Protein AF-A0A528MYI1-F1 (afdb_monomer)

Structure (mmCIF, N/CA/C/O backbone):
data_AF-A0A528MYI1-F1
#
_entry.id   AF-A0A528MYI1-F1
#
loop_
_atom_site.group_PDB
_atom_site.id
_atom_site.type_symbol
_atom_site.label_atom_id
_atom_site.label_alt_id
_atom_site.label_comp_id
_atom_site.label_asym_id
_atom_site.label_entity_id
_atom_site.label_seq_id
_atom_site.pdbx_PDB_ins_code
_atom_site.Cartn_x
_atom_site.Cartn_y
_atom_site.Cartn_z
_atom_site.occupancy
_atom_site.B_iso_or_equiv
_atom_site.auth_seq_id
_atom_site.auth_comp_id
_atom_site.auth_asym_id
_atom_site.auth_atom_id
_atom_site.pdbx_PDB_model_num
ATOM 1 N N . LEU A 1 1 ? 2.441 -8.198 3.826 1.00 89.25 1 LEU A N 1
ATOM 2 C CA . LEU A 1 1 ? 1.844 -7.907 5.149 1.00 89.25 1 LEU A CA 1
ATOM 3 C C . LEU A 1 1 ? 0.327 -7.879 4.975 1.00 89.25 1 LEU A C 1
ATOM 5 O O . LEU A 1 1 ? -0.116 -7.163 4.082 1.00 89.25 1 LEU A O 1
ATOM 9 N N . PRO A 1 2 ? -0.452 -8.695 5.703 1.00 96.69 2 PRO A N 1
ATOM 10 C CA . PRO A 1 2 ? -1.905 -8.756 5.533 1.00 96.69 2 PRO A CA 1
ATOM 11 C C . PRO A 1 2 ? -2.619 -7.603 6.260 1.00 96.69 2 PRO A C 1
ATOM 13 O O . PRO A 1 2 ? -2.373 -7.368 7.437 1.00 96.69 2 PRO A O 1
ATOM 16 N N . LEU A 1 3 ? -3.534 -6.913 5.572 1.00 98.31 3 LEU A N 1
ATOM 17 C CA . LEU A 1 3 ? -4.428 -5.901 6.157 1.00 98.31 3 LEU A CA 1
ATOM 18 C C . LEU A 1 3 ? -5.715 -6.563 6.672 1.00 98.31 3 LEU A C 1
ATOM 20 O O . LEU A 1 3 ? -6.778 -6.436 6.062 1.00 98.31 3 LEU A O 1
ATOM 24 N N . VAL A 1 4 ? -5.604 -7.319 7.763 1.00 98.62 4 VAL A N 1
ATOM 25 C CA . VAL A 1 4 ? -6.708 -8.113 8.322 1.00 98.62 4 VAL A CA 1
ATOM 26 C C . VAL A 1 4 ? -6.938 -7.740 9.782 1.00 98.62 4 VAL A C 1
ATOM 28 O O . VAL A 1 4 ? -6.024 -7.826 10.599 1.00 98.62 4 VAL A O 1
ATOM 31 N N . HIS A 1 5 ? -8.166 -7.343 10.110 1.00 98.62 5 HIS A N 1
ATOM 32 C CA . HIS A 1 5 ? -8.581 -7.054 11.477 1.00 98.62 5 HIS A CA 1
ATOM 33 C C . HIS A 1 5 ? -8.401 -8.286 12.379 1.00 98.62 5 HIS A C 1
ATOM 35 O O . HIS A 1 5 ? -8.723 -9.410 11.992 1.00 98.62 5 HIS A O 1
ATOM 41 N N . GLY A 1 6 ? -7.892 -8.066 13.590 1.00 98.12 6 GLY A N 1
ATOM 42 C CA . GLY A 1 6 ? -7.537 -9.112 14.548 1.00 98.12 6 GLY A CA 1
ATOM 43 C C . GLY A 1 6 ? -6.147 -9.722 14.332 1.00 98.12 6 GLY A C 1
ATOM 44 O O . GLY A 1 6 ? -5.770 -10.620 15.081 1.00 98.12 6 GLY A O 1
ATOM 45 N N . GLN A 1 7 ? -5.378 -9.269 13.333 1.00 97.94 7 GLN A N 1
ATOM 46 C CA . GLN A 1 7 ? -4.014 -9.749 13.086 1.00 97.94 7 GLN A CA 1
ATOM 47 C C . GLN A 1 7 ? -2.969 -8.671 13.373 1.00 97.94 7 GLN A C 1
ATOM 49 O O . GLN A 1 7 ? -3.084 -7.527 12.931 1.00 97.94 7 GLN A O 1
ATOM 54 N N . GLY A 1 8 ? -1.897 -9.065 14.066 1.00 96.62 8 GLY A N 1
ATOM 55 C CA . GLY A 1 8 ? -0.801 -8.162 14.410 1.00 96.62 8 GLY A CA 1
ATOM 56 C C . GLY A 1 8 ? -1.317 -6.905 15.127 1.00 96.62 8 GLY A C 1
ATOM 57 O O . GLY A 1 8 ? -2.091 -7.037 16.072 1.00 96.62 8 G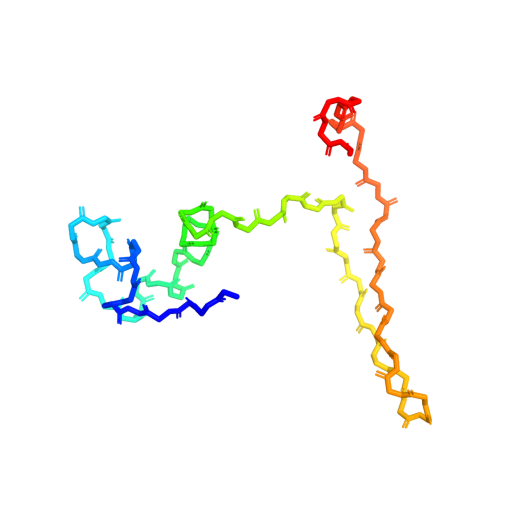LY A O 1
ATOM 58 N N . PRO A 1 9 ? -0.927 -5.693 14.695 1.00 98.00 9 PRO A N 1
ATOM 59 C CA . PRO A 1 9 ? -1.378 -4.450 15.311 1.00 98.00 9 PRO A CA 1
ATOM 60 C C . PRO A 1 9 ? -2.789 -4.016 14.876 1.00 98.00 9 PRO A C 1
ATOM 62 O O . PRO A 1 9 ? -3.248 -2.969 15.314 1.00 98.00 9 PRO A O 1
ATOM 65 N N . LEU A 1 10 ? -3.488 -4.747 14.004 1.00 98.50 10 LEU A N 1
ATOM 66 C CA . LEU A 1 10 ? -4.766 -4.299 13.439 1.00 98.50 10 LEU A CA 1
ATOM 67 C C . LEU A 1 10 ? -5.956 -4.735 14.295 1.00 98.50 10 LEU A C 1
ATOM 69 O O . LEU A 1 10 ? -6.779 -5.543 13.870 1.00 98.50 10 LEU A O 1
ATOM 73 N N . THR A 1 11 ? -6.034 -4.220 15.516 1.00 98.50 11 THR A N 1
ATOM 74 C CA . THR A 1 11 ? -7.046 -4.603 16.509 1.00 98.50 11 THR A CA 1
ATOM 75 C C . THR A 1 11 ? -7.787 -3.385 17.064 1.00 98.50 11 THR A C 1
ATOM 77 O O . THR A 1 11 ? -7.412 -2.236 16.799 1.00 98.50 11 THR A O 1
ATOM 80 N N . ALA A 1 12 ? -8.831 -3.632 17.860 1.00 98.19 12 ALA A N 1
ATOM 81 C CA . ALA A 1 12 ? -9.626 -2.579 18.490 1.00 98.19 12 ALA A CA 1
ATOM 82 C C . ALA A 1 12 ? -8.781 -1.690 19.417 1.00 98.19 12 ALA A C 1
ATOM 84 O O . ALA A 1 12 ? -8.993 -0.479 19.458 1.00 98.19 12 ALA A O 1
ATOM 85 N N . GLU A 1 13 ? -7.774 -2.257 20.089 1.00 97.94 13 GLU A N 1
ATOM 86 C CA . GLU A 1 13 ? -6.831 -1.523 20.943 1.00 97.94 13 GLU A CA 1
ATOM 87 C C . GLU A 1 13 ? -6.031 -0.469 20.164 1.00 97.94 13 GLU A C 1
ATOM 89 O O . GLU A 1 13 ? -5.660 0.559 20.725 1.00 97.94 13 GLU A O 1
ATOM 94 N N . ASN A 1 14 ? -5.814 -0.693 18.865 1.00 97.94 14 ASN A N 1
ATOM 95 C CA . ASN A 1 14 ? -5.125 0.234 17.966 1.00 97.94 14 ASN A CA 1
ATOM 96 C C . ASN A 1 14 ? -6.094 1.015 17.061 1.00 97.94 14 ASN A C 1
ATOM 98 O O . ASN A 1 14 ? -5.684 1.570 16.042 1.00 97.94 14 ASN A O 1
ATOM 102 N N . GLY A 1 15 ? -7.376 1.078 17.435 1.00 97.44 15 GLY A N 1
ATOM 103 C CA . GLY A 1 15 ? -8.373 1.921 16.774 1.00 97.44 15 GLY A CA 1
ATOM 104 C C . GLY A 1 15 ? -9.082 1.290 15.573 1.00 97.44 15 GLY A C 1
ATOM 105 O O . GLY A 1 15 ? -9.763 2.010 14.847 1.00 97.44 15 GLY A O 1
ATOM 106 N N . PHE A 1 16 ? -8.967 -0.026 15.362 1.00 98.56 16 PHE A N 1
ATOM 107 C CA . PHE A 1 16 ? -9.724 -0.747 14.332 1.00 98.56 16 PHE A CA 1
ATOM 108 C C . PHE A 1 16 ? -10.744 -1.676 14.988 1.00 98.56 16 PHE A C 1
ATOM 110 O O . PHE A 1 16 ? -10.384 -2.767 15.411 1.00 98.56 16 PHE A O 1
ATOM 117 N N . ALA A 1 17 ? -12.012 -1.274 15.085 1.00 98.50 17 ALA A N 1
ATOM 118 C CA . ALA A 1 17 ? -13.050 -2.107 15.700 1.00 98.50 17 ALA A CA 1
ATOM 119 C C . ALA A 1 17 ? -13.538 -3.237 14.773 1.00 98.50 17 ALA A C 1
ATOM 121 O O . ALA A 1 17 ? -14.210 -4.174 15.209 1.00 98.50 17 ALA A O 1
ATOM 122 N N . SER A 1 18 ? -13.239 -3.138 13.478 1.00 98.75 18 SER A N 1
ATOM 123 C CA . SER A 1 18 ? -13.677 -4.079 12.456 1.00 98.75 18 SER A CA 1
ATOM 124 C C . SER A 1 18 ? -12.764 -4.067 11.226 1.00 98.75 18 SER A C 1
ATOM 126 O O . SER A 1 18 ? -11.930 -3.179 11.039 1.00 98.75 18 SER A O 1
ATOM 128 N N . GLN A 1 19 ? -12.973 -5.022 10.312 1.00 98.81 19 GLN A N 1
ATOM 129 C CA . GLN A 1 19 ? -12.327 -4.997 8.994 1.00 98.81 19 GLN A CA 1
ATOM 130 C C . GLN A 1 19 ? -12.709 -3.748 8.184 1.00 98.81 19 GLN A C 1
ATOM 132 O O . GLN A 1 19 ? -11.908 -3.279 7.377 1.00 98.81 19 GLN A O 1
ATOM 137 N N . ALA A 1 2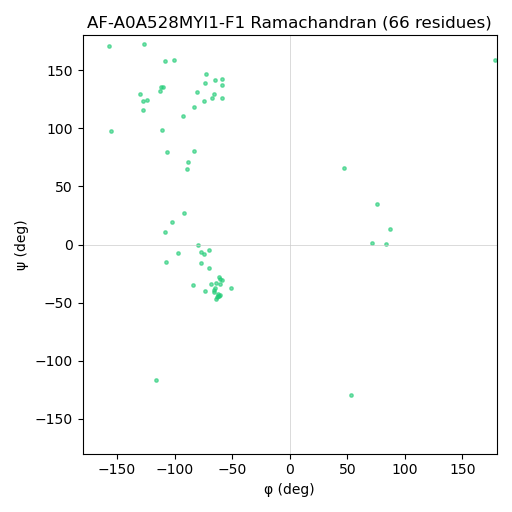0 ? -13.910 -3.197 8.396 1.00 98.75 20 ALA A N 1
ATOM 138 C CA . ALA A 1 20 ? -14.329 -1.972 7.725 1.00 98.75 20 ALA A CA 1
ATOM 139 C C . ALA A 1 20 ? -13.417 -0.801 8.116 1.00 98.75 20 ALA A C 1
ATOM 141 O O . ALA A 1 20 ? -12.954 -0.078 7.236 1.00 98.75 20 ALA A O 1
ATOM 142 N N . ASP A 1 21 ? -13.063 -0.685 9.398 1.00 98.62 21 ASP A N 1
ATOM 143 C CA . ASP A 1 21 ? -12.156 0.362 9.878 1.00 98.62 21 ASP A CA 1
ATOM 144 C C . ASP A 1 21 ? -10.748 0.204 9.301 1.00 98.62 21 ASP A C 1
ATOM 146 O O . ASP A 1 21 ? -10.123 1.198 8.938 1.00 98.62 21 ASP A O 1
ATOM 150 N N . VAL A 1 22 ? -10.260 -1.034 9.145 1.00 98.75 22 VAL A N 1
ATOM 151 C CA . VAL A 1 22 ? -8.966 -1.304 8.489 1.00 98.75 22 VAL A CA 1
ATOM 152 C C . VAL A 1 22 ? -8.975 -0.809 7.044 1.00 98.75 22 VAL A C 1
ATOM 154 O O . VAL A 1 22 ? -8.011 -0.185 6.609 1.00 98.75 22 VAL A O 1
ATOM 157 N N . LEU A 1 23 ? -10.057 -1.051 6.298 1.00 98.56 23 LEU A N 1
ATOM 158 C CA . LEU A 1 23 ? -10.156 -0.638 4.896 1.00 98.56 23 LEU A CA 1
ATOM 159 C C . LEU A 1 23 ? -10.363 0.878 4.750 1.00 98.56 23 LEU A C 1
ATOM 161 O O . LEU A 1 23 ? -9.724 1.502 3.900 1.00 98.56 23 LEU A O 1
ATOM 165 N N . ILE A 1 24 ? -11.177 1.496 5.609 1.00 98.44 24 ILE A N 1
ATOM 166 C CA . ILE A 1 24 ? -11.348 2.958 5.653 1.00 98.44 24 ILE A CA 1
ATOM 167 C C . ILE A 1 24 ? -10.019 3.630 6.039 1.00 98.44 24 ILE A C 1
ATOM 169 O O . ILE A 1 24 ? -9.573 4.577 5.391 1.00 98.44 24 ILE A O 1
ATOM 173 N N . GLY A 1 25 ? -9.346 3.098 7.059 1.00 98.12 25 GLY A N 1
ATOM 174 C CA . GLY A 1 25 ? -8.075 3.567 7.603 1.00 98.12 25 GLY A CA 1
ATOM 175 C C . GLY A 1 25 ? -6.836 2.912 6.989 1.00 98.12 25 GLY A C 1
ATOM 176 O O . GLY A 1 25 ? -5.805 2.846 7.658 1.00 98.12 25 GLY A O 1
ATOM 177 N N . THR A 1 26 ? -6.898 2.444 5.735 1.00 98.50 26 THR A N 1
ATOM 178 C CA . THR A 1 26 ? -5.852 1.593 5.122 1.00 98.50 26 THR A CA 1
ATOM 179 C C . THR A 1 26 ? -4.439 2.167 5.258 1.00 98.50 26 THR A C 1
ATOM 181 O O . THR A 1 26 ? -3.488 1.423 5.488 1.00 98.50 26 THR A O 1
ATOM 184 N N . ARG A 1 27 ? -4.277 3.493 5.151 1.00 98.44 27 ARG A N 1
ATOM 185 C CA . ARG A 1 27 ? -2.964 4.146 5.298 1.00 98.44 27 ARG A CA 1
ATOM 186 C C . ARG A 1 27 ? -2.387 3.971 6.705 1.00 98.44 27 ARG A C 1
ATOM 188 O O . ARG A 1 27 ? -1.234 3.581 6.835 1.00 98.44 27 ARG A O 1
ATOM 195 N N . LEU A 1 28 ? -3.202 4.205 7.733 1.00 98.31 28 LEU A N 1
ATOM 196 C CA . LEU A 1 28 ? -2.802 4.055 9.135 1.00 98.31 28 LEU A CA 1
ATOM 197 C C . LEU A 1 28 ? -2.509 2.587 9.464 1.00 98.31 28 LEU A C 1
ATOM 199 O O . LEU A 1 28 ? -1.514 2.282 10.116 1.00 98.31 28 LEU A O 1
ATOM 203 N N . ALA A 1 29 ? -3.338 1.674 8.955 1.00 98.56 29 ALA A N 1
ATOM 204 C CA . ALA A 1 29 ? -3.128 0.240 9.109 1.00 98.56 29 ALA A CA 1
ATOM 205 C C . ALA A 1 29 ? -1.805 -0.218 8.465 1.00 98.56 29 ALA A C 1
ATOM 207 O O . ALA A 1 29 ? -1.038 -0.963 9.074 1.00 98.56 29 ALA A O 1
ATOM 208 N N . ALA A 1 30 ? -1.501 0.255 7.252 1.00 98.44 30 ALA A N 1
ATOM 209 C CA . ALA A 1 30 ? -0.254 -0.063 6.561 1.00 98.44 30 ALA A CA 1
ATOM 210 C C . ALA A 1 30 ? 0.983 0.507 7.280 1.00 98.44 30 ALA A C 1
ATOM 212 O O . ALA A 1 30 ? 2.001 -0.184 7.361 1.00 98.44 30 ALA A O 1
ATOM 213 N N . ASP A 1 31 ? 0.890 1.722 7.834 1.00 98.12 31 ASP A N 1
ATOM 214 C CA . ASP A 1 31 ? 1.961 2.315 8.644 1.00 98.12 31 ASP A CA 1
ATOM 215 C C . ASP A 1 31 ? 2.238 1.476 9.906 1.00 98.12 31 ASP A C 1
ATOM 217 O O . ASP A 1 31 ? 3.397 1.181 10.197 1.00 98.12 31 ASP A O 1
ATOM 221 N N . LEU A 1 32 ? 1.197 1.021 10.616 1.00 97.81 32 LEU A N 1
ATOM 222 C CA . LEU A 1 32 ? 1.343 0.161 11.803 1.00 97.81 32 LEU A CA 1
ATOM 223 C C . LEU A 1 32 ? 1.957 -1.205 11.485 1.00 97.81 32 LEU A C 1
ATOM 225 O O . LEU A 1 32 ? 2.695 -1.756 12.300 1.00 97.81 32 LEU A O 1
ATOM 229 N N . LEU A 1 33 ? 1.683 -1.746 10.298 1.00 97.94 33 LEU A N 1
ATOM 230 C CA . LEU A 1 33 ? 2.315 -2.976 9.820 1.00 97.94 33 LEU A CA 1
ATOM 231 C C . LEU A 1 33 ? 3.772 -2.780 9.373 1.00 97.94 33 LEU A C 1
ATOM 233 O O . LEU A 1 33 ? 4.445 -3.768 9.081 1.00 97.94 33 LEU A O 1
ATOM 237 N N . GLY A 1 34 ? 4.263 -1.539 9.297 1.00 96.69 34 GLY A N 1
ATOM 238 C CA . GLY A 1 34 ? 5.621 -1.237 8.851 1.00 96.69 34 GLY A CA 1
ATOM 239 C C . GLY A 1 34 ? 5.803 -1.343 7.336 1.00 96.69 34 GLY A C 1
ATOM 240 O O . GLY A 1 34 ? 6.859 -1.771 6.870 1.00 96.69 34 GLY A O 1
ATOM 241 N N . ALA A 1 35 ? 4.785 -0.985 6.547 1.00 96.88 35 ALA A N 1
ATOM 242 C CA . ALA A 1 35 ? 4.914 -0.940 5.094 1.00 96.88 35 ALA A CA 1
ATOM 243 C C . ALA A 1 35 ? 6.031 0.027 4.644 1.00 96.88 35 ALA A C 1
ATOM 245 O O . ALA A 1 35 ? 6.221 1.110 5.205 1.00 96.88 35 ALA A O 1
ATOM 246 N N . THR A 1 36 ? 6.762 -0.342 3.589 1.00 95.25 36 THR A N 1
ATOM 247 C CA . THR A 1 36 ? 7.814 0.506 3.018 1.00 95.25 36 THR A CA 1
ATOM 248 C C . THR A 1 36 ? 7.208 1.750 2.370 1.00 95.25 36 THR A C 1
ATOM 250 O O . THR A 1 36 ? 6.345 1.658 1.497 1.00 95.25 36 THR A O 1
ATOM 253 N N . LYS A 1 37 ? 7.681 2.937 2.762 1.00 95.69 37 LYS A N 1
ATOM 254 C CA . LYS A 1 37 ? 7.254 4.207 2.159 1.00 95.69 37 LYS A CA 1
ATOM 255 C C . LYS A 1 37 ? 7.895 4.370 0.783 1.00 95.69 37 LYS A C 1
ATOM 257 O O . LYS A 1 37 ? 9.121 4.385 0.683 1.00 95.69 37 LYS A O 1
ATOM 262 N N . MET A 1 38 ? 7.083 4.553 -0.257 1.00 96.94 38 MET A N 1
ATOM 263 C CA . MET A 1 38 ? 7.517 4.586 -1.664 1.00 96.94 38 MET A CA 1
ATOM 264 C C . MET A 1 38 ? 7.464 5.993 -2.279 1.00 96.94 38 MET A C 1
ATOM 266 O O . MET A 1 38 ? 6.728 6.862 -1.811 1.00 96.94 38 MET A O 1
ATOM 270 N N . ASP A 1 39 ? 8.231 6.209 -3.350 1.00 97.44 39 ASP A N 1
ATOM 271 C CA . ASP A 1 39 ? 8.316 7.491 -4.065 1.00 97.44 39 ASP A CA 1
ATOM 272 C C . ASP A 1 39 ? 7.190 7.667 -5.080 1.00 97.44 39 ASP A C 1
ATOM 274 O O . ASP A 1 39 ? 7.369 7.441 -6.271 1.00 97.44 39 ASP A O 1
ATOM 278 N N . ARG A 1 4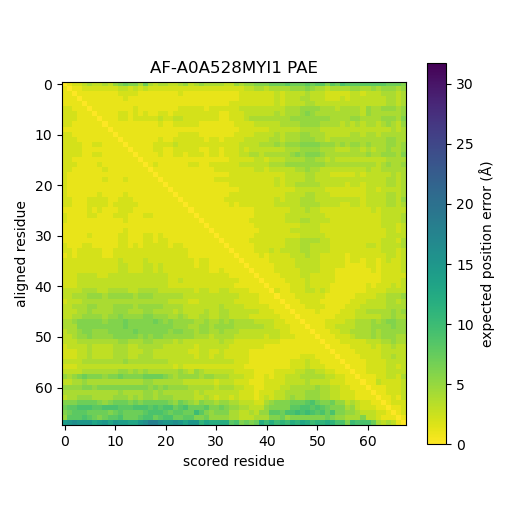0 ? 6.019 8.073 -4.577 1.00 97.75 40 ARG A N 1
ATOM 279 C CA . ARG A 1 40 ? 4.814 8.366 -5.372 1.00 97.75 40 ARG A CA 1
ATOM 280 C C . ARG A 1 40 ? 4.521 7.259 -6.405 1.00 97.75 40 ARG A C 1
ATOM 282 O O . ARG A 1 40 ? 4.625 7.504 -7.606 1.00 97.75 40 ARG A O 1
ATOM 289 N N . PRO A 1 41 ? 4.186 6.040 -5.938 1.00 97.75 41 PRO A N 1
ATOM 290 C CA . PRO A 1 41 ? 3.726 4.984 -6.827 1.00 97.75 41 PRO A CA 1
ATOM 291 C C . PRO A 1 41 ? 2.466 5.432 -7.578 1.00 97.75 41 PRO A C 1
ATOM 293 O O . PRO A 1 41 ? 1.502 5.871 -6.949 1.00 97.75 41 PRO A O 1
ATOM 296 N N . GLU A 1 42 ? 2.502 5.337 -8.905 1.00 97.69 42 GLU A N 1
ATOM 297 C CA . GLU A 1 42 ? 1.395 5.653 -9.817 1.00 97.69 42 GLU A CA 1
ATOM 298 C C . GLU A 1 42 ? 0.959 4.375 -10.553 1.00 97.69 42 GLU A C 1
ATOM 300 O O . GLU A 1 42 ? 0.496 3.430 -9.911 1.00 97.69 42 GLU A O 1
ATOM 305 N N . ASP A 1 43 ? 1.105 4.324 -11.878 1.00 97.81 43 ASP A N 1
ATOM 306 C CA . ASP A 1 43 ? 0.657 3.194 -12.687 1.00 97.81 43 ASP A CA 1
ATOM 307 C C . ASP A 1 43 ? 1.423 1.905 -12.368 1.00 97.81 43 ASP A C 1
ATOM 309 O O . ASP A 1 43 ? 2.645 1.893 -12.162 1.00 97.81 43 ASP A O 1
ATOM 313 N N . ILE A 1 44 ? 0.680 0.796 -12.369 1.00 98.12 44 ILE A N 1
ATOM 314 C CA . ILE A 1 44 ? 1.182 -0.557 -12.137 1.00 98.12 44 ILE A CA 1
ATOM 315 C C . ILE A 1 44 ? 0.718 -1.436 -13.292 1.00 98.12 44 ILE A C 1
ATOM 317 O O . ILE A 1 44 ? -0.483 -1.570 -13.523 1.00 98.12 44 ILE A O 1
ATOM 321 N N . GLN A 1 45 ? 1.659 -2.074 -13.985 1.00 98.19 45 GLN A N 1
ATOM 322 C CA . GLN A 1 45 ? 1.356 -2.927 -15.129 1.00 98.19 45 GLN A CA 1
ATOM 323 C C . GLN A 1 45 ? 2.000 -4.311 -14.971 1.00 98.19 45 GLN A C 1
ATOM 325 O O . GLN A 1 45 ? 3.232 -4.430 -14.984 1.00 98.19 45 GLN A O 1
ATOM 330 N N . PRO A 1 46 ? 1.201 -5.387 -14.865 1.00 98.00 46 PRO A N 1
ATOM 331 C CA . PRO A 1 46 ? 1.710 -6.740 -15.021 1.00 98.00 46 PRO A CA 1
ATOM 332 C C . PRO A 1 46 ? 2.010 -7.028 -16.499 1.00 98.00 46 PRO A C 1
ATOM 334 O O . PRO A 1 46 ? 1.236 -6.678 -17.394 1.00 98.00 46 PRO A O 1
ATOM 337 N N . ASN A 1 47 ? 3.129 -7.701 -16.756 1.00 98.19 47 ASN A N 1
ATOM 338 C CA . ASN A 1 47 ? 3.480 -8.247 -18.059 1.00 98.19 47 ASN A CA 1
ATOM 339 C C . ASN A 1 47 ? 2.987 -9.708 -18.136 1.00 98.19 47 ASN A C 1
ATOM 341 O O . ASN A 1 47 ? 3.557 -10.567 -17.457 1.00 98.19 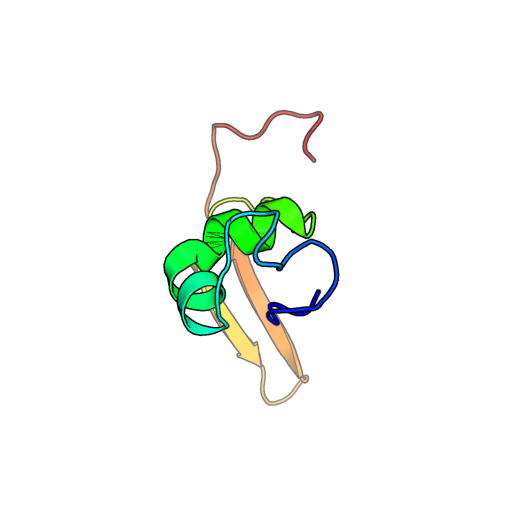47 ASN A O 1
ATOM 345 N N . PRO A 1 48 ? 1.968 -10.020 -18.960 1.00 97.56 48 PRO A N 1
ATOM 346 C CA . PRO A 1 48 ? 1.340 -11.344 -18.979 1.00 97.56 48 PRO A CA 1
ATOM 347 C C . PRO A 1 48 ? 2.239 -12.449 -19.554 1.00 97.56 48 PRO A C 1
ATOM 349 O O . PRO A 1 48 ? 2.013 -13.619 -19.274 1.00 97.56 48 PRO A O 1
ATOM 352 N N . THR A 1 49 ? 3.269 -12.098 -20.328 1.00 98.31 49 THR A N 1
ATOM 353 C CA . THR A 1 49 ? 4.193 -13.065 -20.941 1.00 98.31 49 THR A CA 1
ATOM 354 C C . THR A 1 49 ? 5.303 -13.488 -19.982 1.00 98.31 49 THR A C 1
ATOM 356 O O . THR A 1 49 ? 5.754 -14.627 -20.015 1.00 98.31 49 THR A O 1
ATOM 359 N N . THR A 1 50 ? 5.771 -12.566 -19.135 1.00 97.94 50 THR A N 1
ATOM 360 C CA . THR A 1 50 ? 6.918 -12.801 -18.236 1.00 97.94 50 THR A CA 1
ATOM 361 C C . THR A 1 50 ? 6.529 -12.948 -16.769 1.00 97.94 50 THR A C 1
ATOM 363 O O . THR A 1 50 ? 7.364 -13.349 -15.963 1.00 97.94 50 THR A O 1
ATOM 366 N N . GLY A 1 51 ? 5.304 -12.565 -16.398 1.00 97.31 51 GLY A N 1
ATOM 367 C CA . GLY A 1 51 ? 4.848 -12.504 -15.008 1.00 97.31 51 GLY A CA 1
ATOM 368 C C . GLY A 1 51 ? 5.470 -11.370 -14.182 1.00 97.31 51 GLY A C 1
ATOM 369 O O . GLY A 1 51 ? 5.157 -11.239 -13.002 1.00 97.31 51 GLY A O 1
ATOM 370 N N . LYS A 1 52 ? 6.339 -10.534 -14.768 1.00 98.25 52 LYS A N 1
ATOM 371 C CA . LYS A 1 52 ? 6.924 -9.374 -14.079 1.00 98.25 52 LYS A CA 1
ATOM 372 C C . LYS A 1 52 ? 5.886 -8.270 -13.899 1.00 98.25 52 LYS A C 1
ATOM 374 O O . LYS A 1 52 ? 5.051 -8.055 -14.772 1.00 98.25 52 LYS A O 1
ATOM 379 N N . VAL A 1 53 ? 5.988 -7.526 -12.803 1.00 98.12 53 VAL A N 1
ATOM 380 C CA . VAL A 1 53 ? 5.166 -6.340 -12.536 1.00 98.12 53 VAL A CA 1
ATOM 381 C C . VAL A 1 53 ? 6.059 -5.110 -12.571 1.00 98.12 53 VAL A C 1
ATOM 383 O O . VAL A 1 53 ? 7.126 -5.098 -11.960 1.00 98.12 53 VAL A O 1
ATOM 386 N N . TYR A 1 54 ? 5.616 -4.086 -13.290 1.00 98.00 54 TYR A N 1
ATOM 387 C CA . TYR A 1 54 ? 6.289 -2.797 -13.386 1.00 98.00 54 TYR A CA 1
ATOM 388 C C . TYR A 1 54 ? 5.458 -1.757 -12.642 1.00 98.00 54 TYR A C 1
ATOM 390 O O . TYR A 1 54 ? 4.237 -1.741 -12.775 1.00 98.00 54 TYR A O 1
ATOM 398 N N . VAL A 1 55 ? 6.116 -0.915 -11.849 1.00 98.25 55 VAL A N 1
ATOM 399 C CA . VAL A 1 55 ? 5.485 0.128 -11.031 1.00 98.25 55 VAL A CA 1
ATOM 400 C C .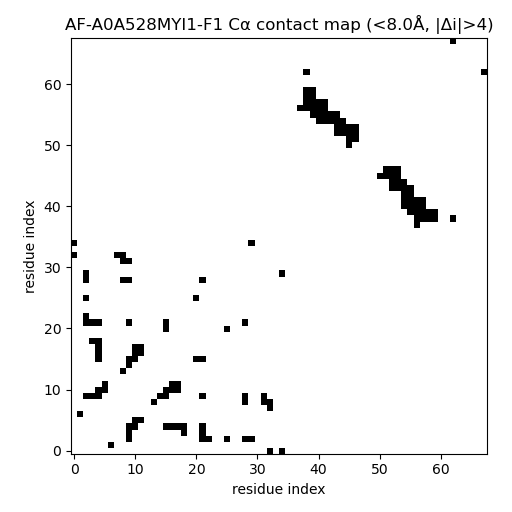 VAL A 1 55 ? 6.221 1.433 -11.291 1.00 98.25 55 VAL A C 1
ATOM 402 O O . VAL A 1 55 ? 7.449 1.472 -11.179 1.00 98.25 55 VAL A O 1
ATOM 405 N N . MET A 1 56 ? 5.486 2.497 -11.605 1.00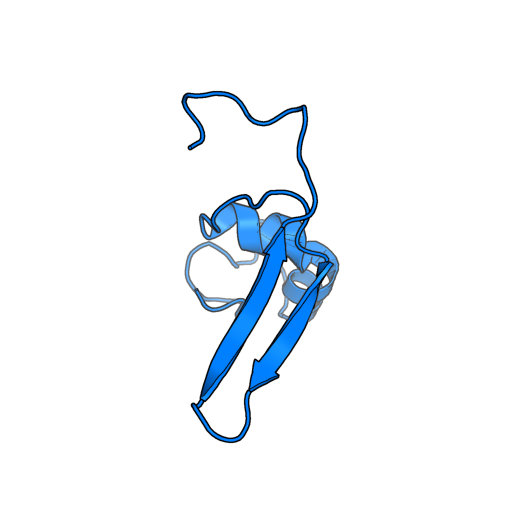 98.19 56 MET A N 1
ATOM 406 C CA . MET A 1 56 ? 6.072 3.826 -11.756 1.00 98.19 56 MET A CA 1
ATOM 407 C C . MET A 1 56 ? 6.217 4.511 -10.399 1.00 98.19 56 MET A C 1
ATOM 409 O O . MET A 1 56 ? 5.223 4.777 -9.732 1.00 98.19 56 MET A O 1
ATOM 413 N N . LEU A 1 57 ? 7.457 4.822 -10.010 1.00 97.50 57 LEU A N 1
ATOM 414 C CA . LEU A 1 57 ? 7.804 5.655 -8.852 1.00 97.50 57 LEU A CA 1
ATOM 415 C C . LEU A 1 57 ? 8.288 7.017 -9.356 1.00 97.50 57 LEU A C 1
ATOM 417 O O . LEU A 1 57 ? 9.478 7.266 -9.525 1.00 97.50 57 LEU A O 1
ATOM 421 N N . THR A 1 58 ? 7.336 7.864 -9.717 1.00 96.69 58 THR A N 1
ATOM 422 C CA . THR A 1 58 ? 7.553 8.995 -10.633 1.00 96.69 58 THR A CA 1
ATOM 423 C C . THR A 1 58 ? 8.443 10.119 -10.078 1.00 96.69 58 THR A C 1
ATOM 425 O O . THR A 1 58 ? 9.154 10.763 -10.844 1.00 96.69 58 THR A O 1
ATOM 428 N N . ASN A 1 59 ? 8.400 10.406 -8.767 1.00 96.19 59 ASN A N 1
ATOM 429 C CA . ASN A 1 59 ? 9.318 11.310 -8.053 1.00 96.19 59 ASN A CA 1
ATOM 430 C C . ASN A 1 59 ? 8.951 11.430 -6.567 1.00 96.19 59 ASN A C 1
ATOM 432 O O . ASN A 1 59 ? 7.798 11.264 -6.167 1.00 96.19 59 ASN A O 1
ATOM 436 N N . ASN A 1 60 ? 9.934 11.842 -5.764 1.00 97.19 60 ASN A N 1
ATOM 437 C CA . ASN A 1 60 ? 9.719 12.350 -4.415 1.00 97.19 60 ASN A CA 1
ATOM 438 C C . ASN A 1 60 ? 10.871 13.276 -3.992 1.00 97.19 60 ASN A C 1
ATOM 440 O O . ASN A 1 60 ? 11.897 12.824 -3.493 1.00 97.19 60 ASN A O 1
ATOM 444 N N . SER A 1 61 ? 10.687 14.590 -4.120 1.00 96.38 61 SER A N 1
ATOM 445 C CA . SER A 1 61 ? 11.688 15.579 -3.682 1.00 96.38 61 SER A CA 1
ATOM 446 C C . SER A 1 61 ? 11.845 15.684 -2.159 1.00 96.38 61 SER A C 1
ATOM 448 O O . SER A 1 61 ? 12.703 16.422 -1.682 1.00 96.38 61 SER A O 1
ATOM 450 N N . LYS A 1 62 ? 11.022 14.965 -1.382 1.00 96.94 62 LYS A N 1
ATOM 451 C CA . LYS A 1 62 ? 11.086 14.926 0.085 1.00 96.94 62 LYS A CA 1
ATOM 452 C C . LYS A 1 62 ? 11.857 13.712 0.616 1.00 96.94 62 LYS A C 1
ATOM 454 O O . LYS A 1 62 ? 12.054 13.631 1.828 1.00 96.94 62 LYS A O 1
ATOM 459 N N . ARG A 1 63 ? 12.255 12.769 -0.249 1.00 96.69 63 ARG A N 1
ATOM 460 C CA . ARG A 1 63 ? 13.065 11.601 0.125 1.00 96.69 63 ARG A CA 1
ATOM 461 C C . ARG A 1 63 ? 14.448 12.069 0.577 1.00 96.69 63 ARG A C 1
ATOM 463 O O . ARG A 1 63 ? 15.103 12.830 -0.131 1.00 96.69 63 ARG A O 1
ATOM 470 N N . LYS A 1 64 ? 14.890 11.603 1.743 1.00 95.88 64 LYS A N 1
ATOM 471 C CA . LYS A 1 64 ? 16.248 11.839 2.249 1.00 95.88 64 LYS A CA 1
ATOM 472 C C . LYS A 1 64 ? 17.140 10.624 2.016 1.00 95.88 64 LYS A C 1
ATOM 474 O O . LYS A 1 64 ? 16.631 9.514 1.872 1.00 95.88 64 LYS A O 1
ATOM 4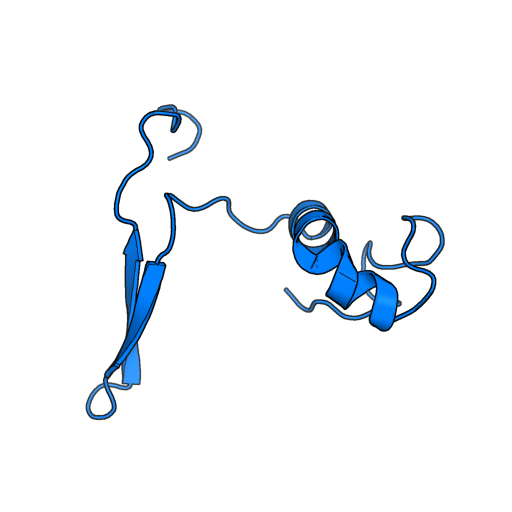79 N N . ALA A 1 65 ? 18.455 10.834 2.015 1.00 90.75 65 ALA A N 1
ATOM 480 C CA . ALA A 1 65 ? 19.440 9.783 1.761 1.00 90.75 65 ALA A CA 1
ATOM 481 C C . ALA A 1 65 ? 19.345 8.619 2.763 1.00 90.75 65 ALA A C 1
ATOM 483 O O . ALA A 1 65 ? 19.583 7.479 2.394 1.00 90.75 65 ALA A O 1
ATOM 484 N N . GLU A 1 66 ? 18.928 8.882 4.004 1.00 93.25 66 GLU A N 1
ATOM 485 C CA . GLU A 1 66 ? 18.788 7.859 5.050 1.00 93.25 66 GLU A CA 1
ATOM 486 C C . GLU A 1 66 ? 17.522 6.997 4.886 1.00 93.25 66 GLU A C 1
ATOM 488 O O . GLU A 1 66 ? 17.294 6.067 5.654 1.00 93.25 66 GLU A O 1
ATOM 493 N N . GLN A 1 67 ? 16.657 7.348 3.932 1.00 84.31 67 GLN A N 1
ATOM 494 C CA . GLN A 1 67 ? 15.387 6.675 3.645 1.00 84.31 67 GLN A CA 1
ATOM 495 C C . GLN A 1 67 ? 15.430 5.891 2.323 1.00 84.31 67 GLN A C 1
ATOM 497 O O . GLN A 1 67 ? 14.358 5.524 1.819 1.00 84.31 67 GLN A O 1
ATOM 502 N N . VAL A 1 68 ? 16.631 5.7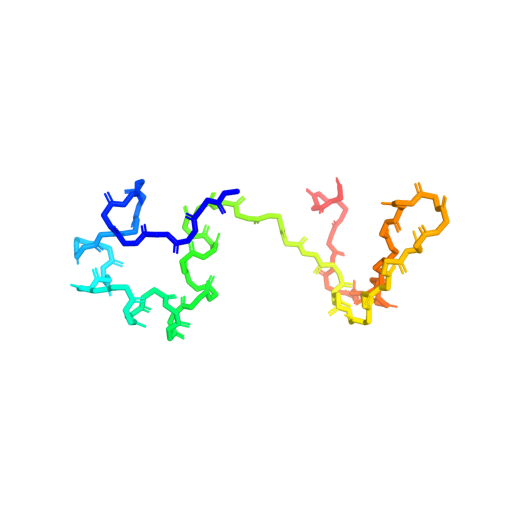33 1.754 1.00 72.31 68 VAL A N 1
ATOM 503 C CA . VAL A 1 68 ? 16.951 4.962 0.543 1.00 72.31 68 VAL A CA 1
ATOM 504 C C . VAL A 1 68 ? 17.574 3.634 0.947 1.00 72.31 68 VAL A C 1
ATOM 506 O O . VAL A 1 68 ? 18.429 3.644 1.859 1.00 72.31 68 VAL A O 1
#

Solvent-accessible surface area (backbone atoms only — not comparable to full-atom values): 4435 Å² total; per-residue (Å²): 135,83,96,43,58,77,43,88,72,36,25,54,94,68,74,22,84,39,56,66,43,40,63,76,40,41,69,62,49,39,55,70,73,63,57,85,88,71,44,52,72,64,63,71,48,75,38,90,89,77,73,48,73,48,70,39,59,79,55,54,96,82,70,51,81,92,77,108

Radius of gyration: 15.44 Å; Cα contacts (8 Å, |Δi|>4): 77; chains: 1; bounding box: 34×29×42 Å

pLDDT: mean 96.93, std 3.77, range [72.31, 98.81]

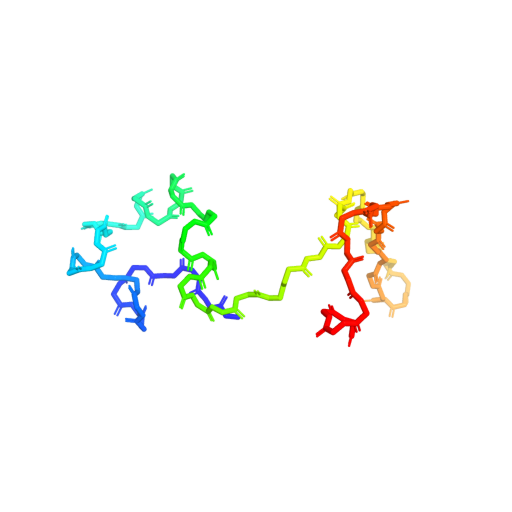Nearest PDB structures (foldseek):
  3zwu-assembly2_B  TM=9.860E-01  e=1.384E-04  Pseudomonas fluorescens Pf0-1
  5zm5-assembly1_A-2  TM=2.849E-01  e=9.346E+00  Homo sapiens
  5zm8-assembly1_A  TM=2.389E-01  e=6.686E+00  Homo sapiens

Secondary structure (DSSP, 8-state):
----TTSTT-SGGGT-SSHHHHHHTHHHHHHHTTPPP-S-EEEEEE-TTT--EEEEE---TT--GGG-

Mean predicted aligned error: 2.84 Å

Foldseek 3Di:
DDLAEPPDCRYVVNPHPHSVSSVVPVVVSCVSVVHQDAQPWDDWDQDPVPRDIDIDSPGDPPDDPVSD

Sequence (68 aa):
LPLVHGQGPLTAENGFASQADVLIGTRLAADLLGATKMDRPEDIQPNPTTGKVYVMLTNNSKRKAEQV